Protein AF-A0A1E5V9F3-F1 (afdb_monomer)

Secondary structure (DSSP, 8-state):
-HHHHHHHT---TT---EEES---TTGGG-TTHHHHHHHHHTSSS-EEE--PPPBTTB--HHHHHHHT-TT-------TTTHHHHHHHHHHHHHHHHTT-

Foldseek 3Di:
DCVVVLVVLDDDPPAQEAEEEEDEDVQVVDPRRLVSVVVSVPDPHYYDYDYDDDDPPDDDVSSVCVVPPPPDDDDDDDPVCVVVVVVVVVVVSVVSSVVD

Organism: NCBI:txid888268

Sequence (100 aa):
LESLALPE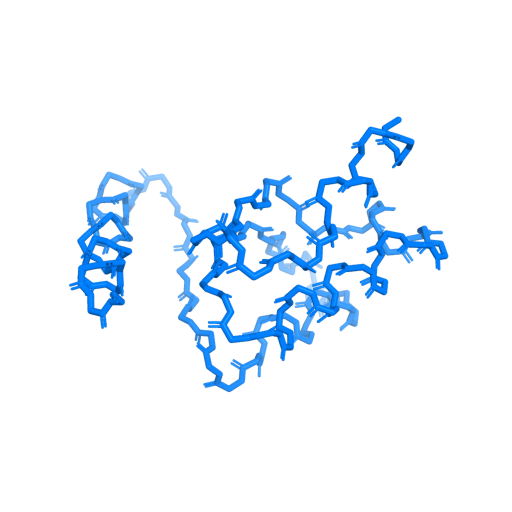LQVKEETDLFIIDEVGKMELFSSAFFPAVLRVIESNIPVLATIPVPRYGRDIPGVARLRNHPGAAIFTLNSGNRDIMRETIYDQLSCLLQKR

Mean predicted aligned error: 4.82 Å

Structure (mmCIF, N/CA/C/O backbone):
data_AF-A0A1E5V9F3-F1
#
_entry.id   AF-A0A1E5V9F3-F1
#
loop_
_atom_site.group_PDB
_atom_site.id
_atom_site.type_symbol
_atom_site.label_atom_id
_atom_site.label_alt_id
_atom_site.label_comp_id
_atom_site.label_asym_id
_atom_site.label_entity_id
_atom_site.label_seq_id
_atom_site.pdbx_PDB_ins_code
_atom_site.Cartn_x
_atom_site.Cartn_y
_atom_site.Cartn_z
_atom_site.occupancy
_atom_site.B_iso_or_equiv
_atom_site.auth_seq_id
_atom_site.auth_comp_id
_atom_site.auth_asym_id
_atom_site.auth_atom_id
_atom_site.pdbx_PDB_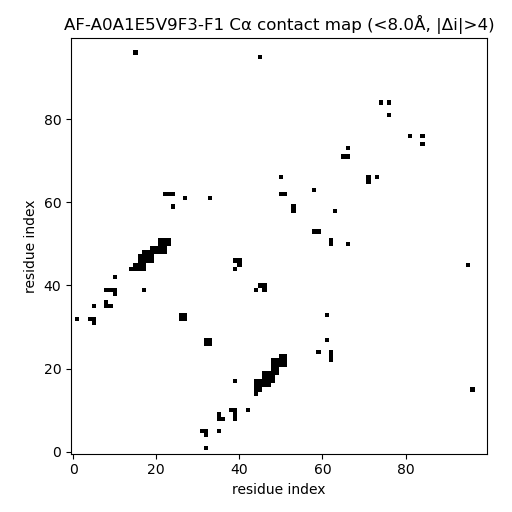model_num
ATOM 1 N N . LEU A 1 1 ? 2.441 -18.342 5.408 1.00 65.94 1 LEU A N 1
ATOM 2 C CA . LEU A 1 1 ? 2.325 -16.903 5.075 1.00 65.94 1 LEU A CA 1
ATOM 3 C C . LEU A 1 1 ? 0.874 -16.454 5.157 1.00 65.94 1 LEU A C 1
ATOM 5 O O . LEU A 1 1 ? 0.590 -15.597 5.975 1.00 65.94 1 LEU A O 1
ATOM 9 N N . GLU A 1 2 ? -0.060 -17.087 4.443 1.00 74.19 2 GLU A N 1
ATOM 10 C CA . GLU A 1 2 ? -1.493 -16.749 4.568 1.00 74.19 2 GLU A CA 1
ATOM 11 C C . GLU A 1 2 ? -2.049 -16.890 5.988 1.00 74.19 2 GLU A C 1
ATOM 13 O O . GLU A 1 2 ? -2.771 -16.017 6.449 1.00 74.19 2 GLU A O 1
ATOM 18 N N . SER A 1 3 ? -1.662 -17.940 6.717 1.00 82.12 3 SER A N 1
ATOM 19 C CA . SER A 1 3 ? -2.062 -18.141 8.117 1.00 82.12 3 SER A CA 1
ATOM 20 C C . SER A 1 3 ? -1.602 -17.025 9.063 1.00 82.12 3 SER A C 1
ATOM 22 O O . SER A 1 3 ? -2.170 -16.884 10.139 1.00 82.12 3 SER A O 1
ATOM 24 N N . LEU A 1 4 ? -0.576 -16.260 8.671 1.00 84.06 4 LEU A N 1
ATOM 25 C CA . LEU A 1 4 ? -0.093 -15.088 9.399 1.00 84.06 4 LEU A CA 1
ATOM 26 C C . LEU A 1 4 ? -0.766 -13.810 8.890 1.00 84.06 4 LEU A C 1
ATOM 28 O O . LEU A 1 4 ? -1.169 -12.985 9.690 1.00 84.06 4 LEU A O 1
ATOM 32 N N . ALA A 1 5 ? -0.908 -13.650 7.574 1.00 84.06 5 ALA A N 1
ATOM 33 C CA . ALA A 1 5 ? -1.403 -12.407 6.995 1.00 84.06 5 ALA A CA 1
ATOM 34 C C . ALA A 1 5 ? -2.935 -12.258 7.045 1.00 84.06 5 ALA A C 1
ATOM 36 O O . ALA A 1 5 ? -3.440 -11.151 7.180 1.00 84.06 5 ALA A O 1
ATOM 37 N N . LEU A 1 6 ? -3.698 -13.353 6.953 1.00 87.31 6 LEU A N 1
ATOM 38 C CA . LEU A 1 6 ? -5.166 -13.300 6.972 1.00 87.31 6 LEU A CA 1
ATOM 39 C C . LEU A 1 6 ? -5.748 -12.743 8.284 1.00 87.31 6 LEU A C 1
ATOM 41 O O . LEU A 1 6 ? -6.695 -11.960 8.198 1.00 87.31 6 LEU A O 1
ATOM 45 N N . PRO A 1 7 ? -5.231 -13.104 9.478 1.00 89.81 7 PRO A N 1
ATOM 46 C CA . PRO A 1 7 ? -5.635 -12.457 10.726 1.00 89.81 7 PRO A CA 1
ATOM 47 C C . PRO A 1 7 ? -5.367 -10.948 10.752 1.00 89.81 7 PRO A C 1
ATOM 49 O O . PRO A 1 7 ? -6.180 -10.201 11.293 1.00 89.81 7 PRO A O 1
ATOM 52 N N . GLU A 1 8 ? -4.269 -10.501 10.138 1.00 90.25 8 GLU A N 1
ATOM 53 C CA . GLU A 1 8 ? -3.880 -9.085 10.093 1.00 90.25 8 GLU A CA 1
ATOM 54 C C . GLU A 1 8 ? -4.718 -8.272 9.100 1.00 90.25 8 GLU A C 1
ATOM 56 O O . GLU 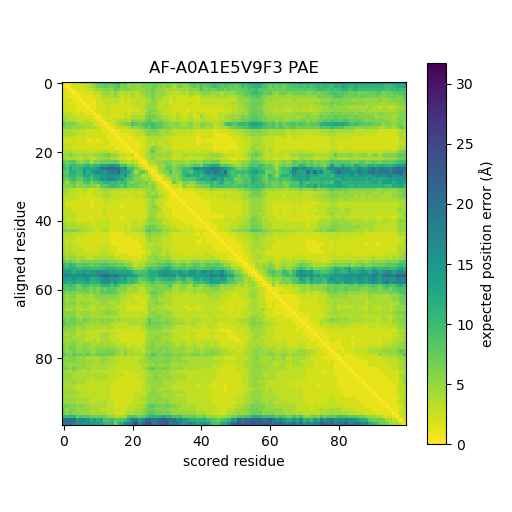A 1 8 ? -4.919 -7.083 9.295 1.00 90.25 8 GLU A O 1
ATOM 61 N N . LEU A 1 9 ? -5.280 -8.908 8.067 1.00 90.38 9 LEU A N 1
ATOM 62 C CA . LEU A 1 9 ? -6.194 -8.272 7.105 1.00 90.38 9 LEU A CA 1
ATOM 63 C C . LEU A 1 9 ? -7.649 -8.188 7.606 1.00 90.38 9 LEU A C 1
ATOM 65 O O . LEU A 1 9 ? -8.567 -7.913 6.829 1.00 90.38 9 LEU A O 1
ATOM 69 N N . GLN A 1 10 ? -7.896 -8.458 8.889 1.00 91.62 10 GLN A N 1
ATOM 70 C CA . GLN A 1 10 ? -9.216 -8.266 9.481 1.00 91.62 10 GLN A CA 1
ATOM 71 C C . GLN A 1 10 ? -9.465 -6.780 9.732 1.00 91.62 10 GLN A C 1
ATOM 73 O O . GLN A 1 10 ? -8.749 -6.140 10.496 1.00 91.62 10 GLN A O 1
ATOM 78 N N . VAL A 1 11 ? -10.523 -6.248 9.119 1.00 89.88 11 VAL A N 1
ATOM 79 C CA . VAL A 1 11 ? -10.985 -4.876 9.354 1.00 89.88 11 VAL A CA 1
ATOM 80 C C . VAL A 1 11 ? -11.519 -4.780 10.783 1.00 89.88 11 VAL A C 1
ATOM 82 O O . VAL A 1 11 ? -12.559 -5.359 11.098 1.00 89.88 11 VAL A O 1
ATOM 85 N N . LYS A 1 12 ? -10.789 -4.068 11.642 1.00 90.94 12 LYS A N 1
ATOM 86 C CA . LYS A 1 12 ? -11.167 -3.761 13.026 1.00 90.94 12 LYS A CA 1
ATOM 87 C C . LYS A 1 12 ? -11.362 -2.253 13.145 1.00 90.94 12 LYS A C 1
ATOM 89 O O . LYS A 1 12 ? -10.629 -1.492 12.522 1.00 90.94 12 LYS A O 1
ATOM 94 N N . GLU A 1 13 ? -12.338 -1.823 13.939 1.00 82.69 13 GLU A N 1
ATOM 95 C CA . GLU A 1 13 ? -12.647 -0.391 14.106 1.00 82.69 13 GLU A CA 1
ATOM 96 C C . GLU A 1 13 ? -11.473 0.399 14.702 1.00 82.69 13 GLU A C 1
ATOM 98 O O . GLU A 1 13 ? -11.290 1.566 14.378 1.00 82.69 13 GLU A O 1
ATOM 103 N N . GLU A 1 14 ? -10.639 -0.267 15.501 1.00 88.88 14 GLU A N 1
ATOM 104 C CA . GLU A 1 14 ? -9.447 0.292 16.148 1.00 88.88 14 GLU A CA 1
ATOM 105 C C . GLU A 1 14 ? -8.231 0.399 15.209 1.00 88.88 14 GLU A C 1
ATOM 107 O O . GLU A 1 14 ? -7.157 0.818 15.630 1.00 88.88 14 GLU A O 1
ATOM 112 N N . THR A 1 15 ? -8.344 -0.034 13.948 1.00 93.06 15 THR A N 1
ATOM 113 C CA . THR A 1 15 ? -7.228 0.039 13.002 1.00 93.06 15 THR A CA 1
ATOM 114 C C . THR A 1 15 ? -7.182 1.408 12.322 1.00 93.06 15 THR A C 1
ATOM 116 O O . THR A 1 15 ? -8.104 1.809 11.608 1.00 93.06 15 THR A O 1
ATOM 119 N N . ASP A 1 16 ? -6.058 2.101 12.504 1.00 93.25 16 ASP A N 1
ATOM 120 C CA . ASP A 1 16 ? -5.826 3.431 11.931 1.00 93.25 16 ASP A CA 1
ATOM 121 C C . ASP A 1 16 ? -5.264 3.395 10.507 1.00 93.25 16 ASP A C 1
ATOM 123 O O . ASP A 1 16 ? -5.552 4.278 9.700 1.00 93.25 16 ASP A O 1
ATOM 127 N N . LEU A 1 17 ? -4.454 2.382 10.190 1.00 94.31 17 LEU A N 1
ATOM 128 C CA . LEU A 1 17 ? -3.743 2.265 8.920 1.00 94.31 17 LEU A CA 1
ATOM 129 C C . LEU A 1 17 ? -3.450 0.800 8.601 1.00 94.31 17 LEU A C 1
ATOM 131 O O . LEU A 1 17 ? -2.926 0.069 9.441 1.00 94.31 17 LEU A O 1
ATOM 135 N N . PHE A 1 18 ? -3.684 0.407 7.351 1.00 95.50 18 PHE A N 1
ATOM 136 C CA . PHE A 1 18 ? -3.123 -0.821 6.795 1.00 95.50 18 PHE A CA 1
ATOM 137 C C . PHE A 1 18 ? -1.864 -0.523 5.984 1.00 95.50 18 PHE A C 1
ATOM 139 O O . PHE A 1 18 ? -1.858 0.378 5.145 1.00 95.50 18 PHE A O 1
ATOM 146 N N . ILE A 1 19 ? -0.816 -1.321 6.198 1.00 94.88 19 ILE A N 1
ATOM 147 C CA . ILE A 1 19 ? 0.390 -1.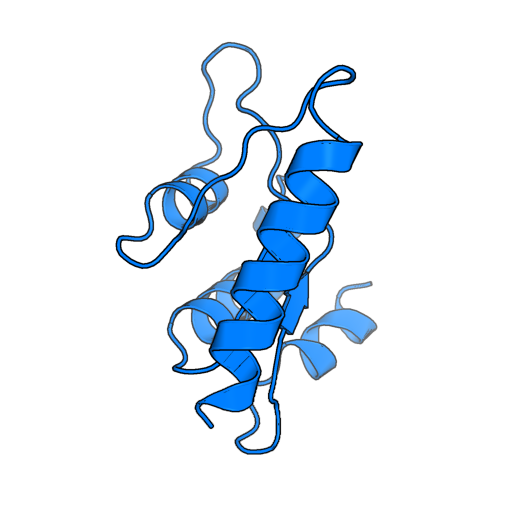330 5.367 1.00 94.88 19 ILE A CA 1
ATOM 148 C C . ILE A 1 19 ? 0.515 -2.714 4.745 1.00 94.88 19 ILE A C 1
ATOM 150 O O . ILE A 1 19 ? 0.639 -3.708 5.458 1.00 94.88 19 ILE A O 1
ATOM 154 N N . ILE A 1 20 ? 0.476 -2.775 3.417 1.00 92.56 20 ILE A N 1
ATOM 155 C CA . ILE A 1 20 ? 0.583 -4.023 2.664 1.00 92.56 20 ILE A CA 1
ATOM 156 C C . ILE A 1 20 ? 1.785 -3.915 1.734 1.00 92.56 20 ILE A C 1
ATOM 158 O O . ILE A 1 20 ? 1.724 -3.261 0.690 1.00 92.56 20 ILE A O 1
ATOM 162 N N . ASP A 1 21 ? 2.890 -4.546 2.128 1.00 89.88 21 ASP A N 1
ATOM 163 C CA . ASP A 1 21 ? 4.044 -4.663 1.246 1.00 89.88 21 ASP A CA 1
ATOM 164 C C . ASP A 1 21 ? 3.815 -5.815 0.261 1.00 89.88 21 ASP A C 1
ATOM 166 O O . ASP A 1 21 ? 3.864 -6.991 0.605 1.00 89.88 21 ASP A O 1
ATOM 170 N N . GLU A 1 22 ? 3.520 -5.395 -0.957 1.00 87.88 22 GLU A N 1
ATOM 171 C CA . GLU A 1 22 ? 3.184 -6.114 -2.171 1.00 87.88 22 GLU A CA 1
ATOM 172 C C . GLU A 1 22 ? 1.802 -6.788 -2.197 1.00 87.88 22 GLU A C 1
ATOM 174 O O . GLU A 1 22 ? 1.507 -7.764 -1.514 1.00 87.88 22 GLU A O 1
ATOM 179 N N . VAL A 1 23 ? 0.947 -6.285 -3.092 1.00 86.56 23 VAL A N 1
ATOM 180 C CA . VAL A 1 23 ? -0.227 -7.000 -3.598 1.00 86.56 23 VAL A CA 1
ATOM 181 C C . VAL A 1 23 ? 0.028 -7.351 -5.055 1.00 86.56 23 VAL A C 1
ATOM 183 O O . VAL A 1 23 ? -0.180 -6.539 -5.960 1.00 86.56 23 VAL A O 1
ATOM 186 N N . GLY A 1 24 ? 0.518 -8.563 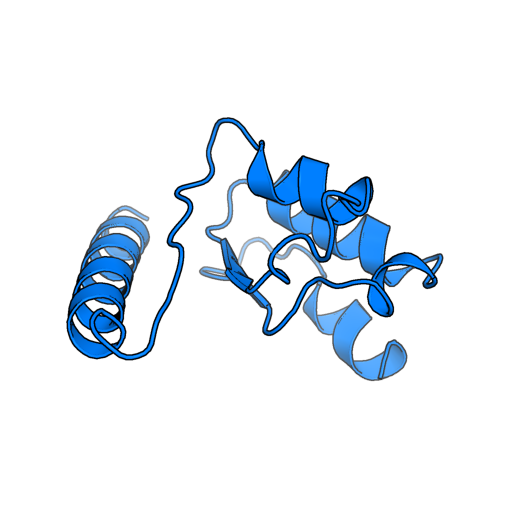-5.285 1.00 82.06 24 GLY A N 1
ATOM 187 C CA . GLY A 1 24 ? 1.002 -9.016 -6.574 1.00 82.06 24 GLY A CA 1
ATOM 188 C C . GLY A 1 24 ? 0.325 -10.288 -7.068 1.00 82.06 24 GLY A C 1
ATOM 189 O O . GLY A 1 24 ? -0.814 -10.632 -6.747 1.00 82.06 24 GLY A O 1
ATOM 190 N N . LYS A 1 25 ? 1.032 -10.980 -7.964 1.00 71.81 25 LYS A N 1
ATOM 191 C CA . LYS A 1 25 ? 0.515 -12.169 -8.651 1.00 71.81 25 LYS A CA 1
ATOM 192 C C . LYS A 1 25 ? 0.317 -13.348 -7.696 1.00 71.81 25 LYS A C 1
ATOM 194 O O . LYS A 1 25 ? -0.558 -14.169 -7.945 1.00 71.81 25 LYS A O 1
ATOM 199 N N . MET A 1 26 ? 1.151 -13.465 -6.664 1.00 63.81 26 MET A N 1
ATOM 200 C CA . MET A 1 26 ? 1.148 -14.618 -5.760 1.00 63.81 26 MET A CA 1
ATOM 201 C C . MET A 1 26 ? -0.071 -14.591 -4.836 1.00 63.81 26 MET A C 1
ATOM 203 O O . MET A 1 26 ? -0.729 -15.610 -4.645 1.00 63.81 26 MET A O 1
ATOM 207 N N . GLU A 1 27 ? -0.442 -13.402 -4.383 1.00 62.16 27 GLU A N 1
ATOM 208 C CA . GLU A 1 27 ? -1.585 -13.112 -3.522 1.00 62.16 27 GLU A CA 1
ATOM 209 C C . GLU A 1 27 ? -2.920 -13.375 -4.234 1.00 62.16 27 GLU A C 1
ATOM 211 O O . GLU A 1 27 ? -3.923 -13.705 -3.602 1.00 62.16 27 GLU A O 1
ATOM 216 N N . LEU A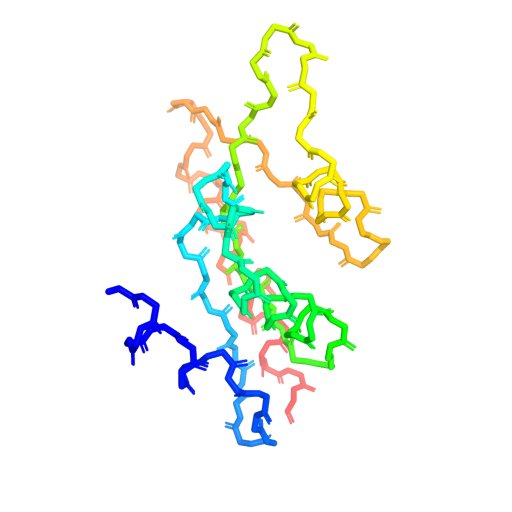 1 28 ? -2.927 -13.276 -5.568 1.00 62.59 28 LEU A N 1
ATOM 217 C CA . LEU A 1 28 ? -4.102 -13.498 -6.411 1.00 62.59 28 LEU A CA 1
ATOM 218 C C . LEU A 1 28 ? -4.438 -14.969 -6.662 1.00 62.59 28 LEU A C 1
ATOM 220 O O . LEU A 1 28 ? -5.538 -15.261 -7.127 1.00 62.59 28 LEU A O 1
ATOM 224 N N . PHE A 1 29 ? -3.523 -15.892 -6.359 1.00 67.31 29 PHE A N 1
ATOM 225 C CA . PHE A 1 29 ? -3.816 -17.329 -6.384 1.00 67.31 29 PHE A CA 1
ATOM 226 C C . PHE A 1 29 ? -4.410 -17.834 -5.067 1.00 67.31 29 PHE A C 1
ATOM 228 O O . PHE A 1 29 ? -4.906 -18.959 -5.012 1.00 67.31 29 PHE A O 1
ATOM 235 N N . SER A 1 30 ? -4.401 -17.002 -4.025 1.00 74.69 30 SER A N 1
ATOM 236 C CA . SER A 1 30 ? -5.056 -17.303 -2.762 1.00 74.69 30 SER A CA 1
ATOM 237 C C . SER A 1 30 ? -6.559 -17.071 -2.851 1.00 74.69 30 SER A C 1
ATOM 239 O O . SER A 1 30 ? -7.016 -15.953 -3.103 1.00 74.69 30 SER A O 1
ATOM 241 N N . SER A 1 31 ? -7.350 -18.098 -2.540 1.00 79.12 31 SER A N 1
ATOM 242 C CA . SER A 1 31 ? -8.806 -17.961 -2.429 1.00 79.12 31 SER A CA 1
ATOM 243 C C . SER A 1 31 ? -9.246 -17.114 -1.229 1.00 79.12 31 SER A C 1
ATOM 245 O O . SER A 1 31 ? -10.402 -16.706 -1.176 1.00 79.12 31 SER A O 1
ATOM 247 N N . ALA A 1 32 ? -8.358 -16.862 -0.263 1.00 84.06 32 ALA A N 1
ATOM 248 C CA . ALA A 1 32 ? -8.680 -16.148 0.971 1.00 84.06 32 ALA A CA 1
ATOM 249 C C . ALA A 1 32 ? -8.024 -14.761 1.052 1.00 84.06 32 ALA A C 1
ATOM 251 O O . ALA A 1 32 ? -8.658 -13.811 1.516 1.00 84.06 32 ALA A O 1
ATOM 252 N N . PHE A 1 33 ? -6.777 -14.624 0.593 1.00 85.50 33 PHE A N 1
ATOM 253 C CA . PHE A 1 33 ? -5.995 -13.401 0.779 1.00 85.50 33 PHE A CA 1
ATOM 254 C C . PHE A 1 33 ? -6.519 -12.244 -0.069 1.00 85.50 33 PHE A C 1
ATOM 256 O O . PHE A 1 33 ? -6.796 -11.173 0.467 1.00 85.50 33 PHE A O 1
ATOM 263 N N . PHE A 1 34 ? -6.721 -12.444 -1.374 1.00 83.88 34 PHE A N 1
ATOM 264 C CA . PHE A 1 34 ? -7.178 -11.356 -2.237 1.00 83.88 34 PHE A CA 1
ATOM 265 C C . PHE A 1 34 ? -8.559 -10.800 -1.832 1.00 83.88 34 PHE A C 1
ATOM 267 O O . PHE A 1 34 ? -8.692 -9.579 -1.731 1.00 83.88 34 PHE A O 1
ATOM 274 N N . PRO A 1 35 ? -9.567 -11.630 -1.491 1.00 87.56 35 PRO A N 1
ATOM 275 C CA . PRO A 1 35 ? -10.809 -11.126 -0.903 1.00 87.56 35 PRO A CA 1
ATOM 276 C C . PRO A 1 35 ? -10.615 -10.358 0.412 1.00 87.56 35 PRO A C 1
ATOM 278 O O . PRO A 1 35 ? -11.354 -9.413 0.680 1.00 87.56 35 PRO A O 1
ATOM 281 N N . ALA A 1 36 ? -9.644 -10.735 1.249 1.00 90.62 36 ALA A N 1
ATOM 282 C CA . ALA A 1 36 ? -9.331 -9.988 2.466 1.00 90.62 36 ALA A CA 1
ATOM 283 C C . ALA A 1 36 ? -8.737 -8.605 2.150 1.00 90.62 36 ALA A C 1
ATOM 285 O O . ALA A 1 36 ? -9.218 -7.613 2.691 1.00 90.62 36 ALA A O 1
ATOM 286 N N . VAL A 1 37 ? -7.796 -8.517 1.205 1.00 89.88 37 VAL A N 1
ATOM 287 C CA . VAL A 1 37 ? -7.242 -7.236 0.731 1.00 89.88 37 VAL A CA 1
ATOM 288 C C . VAL A 1 37 ? -8.326 -6.335 0.136 1.00 89.88 37 VAL A C 1
ATOM 290 O O . VAL A 1 37 ? -8.368 -5.146 0.435 1.00 89.88 37 VAL A O 1
ATOM 293 N N . LEU A 1 38 ? -9.243 -6.888 -0.665 1.00 88.31 38 LEU A N 1
ATOM 294 C CA . LEU A 1 38 ? -10.357 -6.111 -1.215 1.00 88.31 38 LEU A CA 1
ATOM 295 C C . LEU A 1 38 ? -11.257 -5.534 -0.118 1.00 88.31 38 LEU A C 1
ATOM 297 O O . LEU A 1 38 ? -11.594 -4.358 -0.186 1.00 88.31 38 LEU A O 1
ATOM 301 N N . ARG A 1 39 ? -11.584 -6.318 0.917 1.00 91.50 39 ARG A N 1
ATOM 302 C CA . ARG A 1 39 ? -12.367 -5.827 2.065 1.00 91.50 39 ARG A CA 1
ATOM 303 C C . ARG A 1 39 ? -11.659 -4.705 2.819 1.00 91.50 39 ARG A C 1
ATOM 305 O O . ARG A 1 39 ? -12.318 -3.768 3.254 1.00 91.50 39 ARG A O 1
ATOM 312 N N . VAL A 1 40 ? -10.336 -4.791 2.966 1.00 92.88 40 VAL A N 1
ATOM 313 C CA . VAL A 1 40 ? -9.527 -3.724 3.574 1.00 92.88 40 VAL A CA 1
ATOM 314 C C . VAL A 1 40 ? -9.612 -2.439 2.747 1.00 92.88 40 VAL A C 1
ATOM 316 O O . VAL A 1 40 ? -9.813 -1.365 3.302 1.00 92.88 40 VAL A O 1
ATOM 319 N N . ILE A 1 41 ? -9.532 -2.542 1.423 1.00 89.75 41 ILE A N 1
ATOM 320 C CA . ILE A 1 41 ? -9.538 -1.381 0.517 1.00 89.75 41 ILE A CA 1
ATOM 321 C C . ILE A 1 41 ? -10.924 -0.759 0.357 1.00 89.75 41 ILE A C 1
ATOM 323 O O . ILE A 1 41 ? -11.033 0.443 0.144 1.00 89.75 41 ILE A O 1
ATOM 327 N N . GLU A 1 42 ? -11.977 -1.561 0.481 1.00 89.62 42 GLU A N 1
ATOM 328 C CA . GLU A 1 42 ? -13.369 -1.096 0.506 1.00 89.62 42 GLU A CA 1
ATOM 329 C C . GLU A 1 42 ? -13.785 -0.543 1.881 1.00 89.62 42 GLU A C 1
ATOM 331 O O . GLU A 1 42 ? -14.897 -0.037 2.033 1.00 89.62 42 GLU A O 1
ATOM 336 N N . SER A 1 43 ? -12.912 -0.630 2.889 1.00 90.88 43 SER A N 1
ATOM 337 C CA . SER A 1 43 ? -13.154 -0.040 4.204 1.00 90.88 43 SER A CA 1
ATOM 338 C C . SER A 1 43 ? -12.891 1.472 4.209 1.00 90.88 43 SER A C 1
ATOM 340 O O . SER A 1 43 ? -12.280 2.031 3.303 1.00 90.88 43 SER A O 1
ATOM 342 N N . ASN A 1 44 ? -13.307 2.147 5.282 1.00 89.06 44 ASN A N 1
ATOM 343 C CA . ASN A 1 44 ? -12.999 3.566 5.494 1.00 89.06 44 ASN A CA 1
ATOM 344 C C . ASN A 1 44 ? -11.602 3.799 6.101 1.00 89.06 44 ASN A C 1
ATOM 346 O O . ASN A 1 44 ? -11.294 4.924 6.505 1.00 89.06 44 ASN A O 1
ATOM 350 N N . ILE A 1 45 ? -10.786 2.751 6.247 1.00 93.31 45 ILE A N 1
ATOM 351 C CA . ILE A 1 45 ? -9.471 2.804 6.889 1.00 93.31 45 ILE A CA 1
ATOM 352 C C . ILE A 1 45 ? -8.408 3.092 5.821 1.00 93.31 45 ILE A C 1
ATOM 354 O O . ILE A 1 45 ? -8.397 2.422 4.788 1.00 93.31 45 ILE A O 1
ATOM 358 N N . PRO A 1 46 ? -7.517 4.077 6.035 1.00 94.00 46 PRO A N 1
ATOM 359 C CA . PRO A 1 46 ? -6.402 4.347 5.136 1.00 94.00 46 PRO A CA 1
ATOM 360 C C . PRO A 1 46 ? -5.560 3.100 4.839 1.00 94.00 46 PRO A C 1
ATOM 362 O O . PRO A 1 46 ? -5.284 2.288 5.726 1.00 94.00 46 PRO A O 1
ATOM 365 N N . VAL A 1 47 ? -5.107 2.977 3.590 1.00 94.62 47 VAL A N 1
ATOM 366 C CA . VAL A 1 47 ? -4.263 1.866 3.132 1.00 94.62 47 VAL A CA 1
ATOM 367 C C . VAL A 1 47 ? -3.051 2.417 2.390 1.00 94.62 47 VAL A C 1
ATOM 369 O O . VAL A 1 47 ? -3.195 3.153 1.414 1.00 94.62 47 VAL A O 1
ATOM 372 N N . LEU A 1 48 ? -1.858 2.013 2.819 1.00 95.94 48 LEU A N 1
ATOM 373 C CA . LEU A 1 48 ? -0.629 2.118 2.044 1.00 95.94 48 LEU A CA 1
ATOM 374 C C . LEU A 1 48 ? -0.290 0.730 1.497 1.00 95.94 48 LEU A C 1
ATOM 376 O O . LEU A 1 48 ? -0.059 -0.199 2.266 1.00 95.94 48 LEU A O 1
ATOM 380 N N . ALA A 1 49 ? -0.240 0.586 0.175 1.00 94.31 49 ALA A N 1
ATOM 381 C CA . ALA A 1 49 ? 0.106 -0.681 -0.458 1.00 94.31 49 ALA A CA 1
ATOM 382 C C . ALA A 1 49 ? 1.099 -0.490 -1.604 1.00 94.31 49 ALA A C 1
ATOM 384 O O . ALA A 1 49 ? 1.049 0.515 -2.317 1.00 94.31 49 ALA A O 1
ATOM 385 N N . THR A 1 50 ? 1.973 -1.474 -1.811 1.00 93.75 50 THR A N 1
ATOM 386 C CA . THR A 1 50 ? 2.814 -1.551 -3.012 1.00 93.75 50 THR A CA 1
ATOM 387 C C . THR A 1 50 ? 2.208 -2.549 -3.999 1.00 93.75 50 THR A C 1
ATOM 389 O O . THR A 1 50 ? 1.632 -3.567 -3.620 1.00 93.75 50 THR A O 1
ATOM 392 N N . ILE A 1 51 ? 2.279 -2.238 -5.294 1.00 91.50 51 ILE A N 1
ATOM 393 C CA . ILE A 1 51 ? 1.784 -3.105 -6.369 1.00 91.50 51 ILE A CA 1
ATOM 394 C C . ILE A 1 51 ? 2.842 -3.235 -7.466 1.00 91.50 51 ILE A C 1
ATOM 396 O O . ILE A 1 51 ? 3.568 -2.270 -7.733 1.00 91.50 51 ILE A O 1
ATOM 400 N N . PRO A 1 52 ? 2.943 -4.393 -8.139 1.00 89.25 52 PRO A N 1
ATOM 401 C CA . PRO A 1 52 ? 3.895 -4.561 -9.222 1.00 89.25 52 PRO A CA 1
ATOM 402 C C . PRO A 1 52 ? 3.518 -3.688 -10.425 1.00 89.25 52 PRO A C 1
ATOM 404 O O . PRO A 1 52 ? 2.351 -3.571 -10.806 1.00 89.25 52 PRO A O 1
ATOM 407 N N . VAL A 1 53 ? 4.531 -3.121 -11.082 1.00 87.44 53 VAL A N 1
ATOM 408 C CA . VAL A 1 53 ? 4.355 -2.433 -12.368 1.00 87.44 53 VAL A CA 1
ATOM 409 C C . VAL A 1 53 ? 3.984 -3.466 -13.445 1.00 87.44 53 VAL A C 1
ATOM 411 O O . VAL A 1 53 ? 4.606 -4.536 -13.490 1.00 87.44 53 VAL A O 1
ATOM 414 N N . PRO A 1 54 ? 3.020 -3.176 -14.345 1.00 81.25 54 PRO A N 1
ATOM 415 C CA . PRO A 1 54 ? 2.685 -4.070 -15.449 1.00 81.25 54 PRO A CA 1
ATOM 416 C C . PRO A 1 54 ? 3.923 -4.432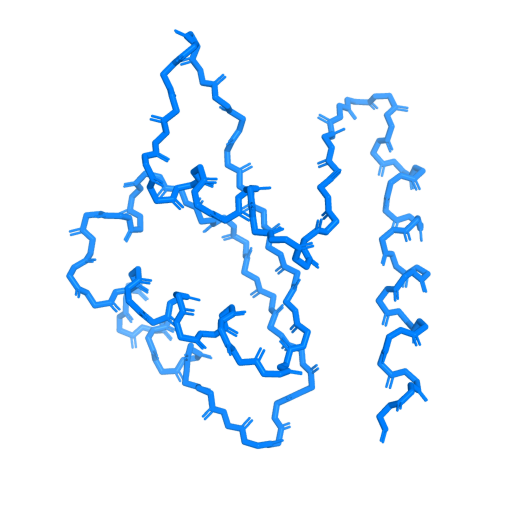 -16.274 1.00 81.25 54 PRO A C 1
ATOM 418 O O . PRO A 1 54 ? 4.603 -3.562 -16.820 1.00 81.25 54 PRO A O 1
ATOM 421 N N . ARG A 1 55 ? 4.214 -5.730 -16.400 1.00 75.19 55 ARG A N 1
ATOM 422 C CA . ARG A 1 55 ? 5.302 -6.216 -17.257 1.00 75.19 55 ARG A CA 1
ATOM 423 C C . ARG A 1 55 ? 4.748 -6.557 -18.637 1.00 75.19 55 ARG A C 1
ATOM 425 O O . ARG A 1 55 ? 3.788 -7.316 -18.755 1.00 75.19 55 ARG A O 1
ATOM 432 N N . TYR A 1 56 ? 5.368 -6.015 -19.686 1.00 73.00 56 TYR A N 1
ATOM 433 C CA . TYR A 1 56 ? 5.025 -6.294 -21.091 1.00 73.00 56 TYR A CA 1
ATOM 434 C C . TYR A 1 56 ? 3.554 -6.020 -21.456 1.00 73.00 56 TYR A C 1
ATOM 436 O O . TYR A 1 56 ? 2.960 -6.752 -22.246 1.00 73.00 56 TYR A O 1
ATOM 444 N N . GLY A 1 57 ? 2.940 -5.004 -20.841 1.00 67.69 57 GLY A N 1
ATOM 445 C CA . GLY A 1 57 ? 1.547 -4.627 -21.107 1.00 67.69 57 GLY A CA 1
ATOM 446 C C . GLY A 1 57 ? 0.495 -5.611 -20.584 1.00 67.69 57 GLY A C 1
ATOM 447 O O . GLY A 1 57 ? -0.690 -5.402 -20.824 1.00 67.69 57 GLY A O 1
ATOM 448 N N . ARG A 1 58 ? 0.890 -6.669 -19.858 1.00 69.31 58 ARG A N 1
ATOM 449 C CA . ARG A 1 58 ? -0.059 -7.563 -19.186 1.00 69.31 58 ARG A CA 1
ATOM 450 C C . ARG A 1 58 ? -0.305 -7.062 -17.779 1.00 69.31 58 ARG A C 1
ATOM 452 O O . ARG A 1 58 ? 0.546 -7.199 -16.900 1.00 69.31 58 ARG A O 1
ATOM 459 N N . ASP A 1 59 ? -1.479 -6.487 -17.593 1.00 71.88 59 ASP A N 1
ATOM 460 C CA . ASP A 1 59 ? -1.963 -6.135 -16.274 1.00 71.88 59 ASP A CA 1
ATOM 461 C C . ASP A 1 59 ? -2.548 -7.365 -15.587 1.00 71.88 59 ASP A C 1
ATOM 463 O O . ASP A 1 59 ? -3.177 -8.211 -16.232 1.00 71.88 59 ASP A O 1
ATOM 467 N N . ILE A 1 60 ? -2.347 -7.479 -14.280 1.00 80.31 60 ILE A N 1
ATOM 468 C CA . ILE A 1 60 ? -2.985 -8.549 -13.522 1.00 80.31 60 ILE A CA 1
ATOM 469 C C . ILE A 1 60 ? -4.345 -8.009 -13.066 1.00 80.31 60 ILE A C 1
ATOM 471 O O . ILE A 1 60 ? -4.350 -6.992 -12.378 1.00 80.31 60 ILE A O 1
ATOM 475 N N . PRO A 1 61 ? -5.493 -8.637 -13.397 1.00 81.06 61 PRO A N 1
ATOM 476 C CA . PRO A 1 61 ? -6.812 -8.034 -13.171 1.00 81.06 61 PRO A CA 1
ATOM 477 C C . PRO A 1 61 ? -7.051 -7.538 -11.740 1.00 81.06 61 PRO A C 1
ATOM 479 O O . PRO A 1 61 ? -7.599 -6.456 -11.541 1.00 81.06 61 PRO A O 1
ATOM 482 N N . GLY A 1 62 ? -6.591 -8.297 -10.740 1.00 79.62 62 GLY A N 1
ATOM 483 C CA . GLY A 1 62 ? -6.694 -7.883 -9.344 1.00 79.62 62 GLY A CA 1
ATOM 484 C C . GLY A 1 62 ? -5.825 -6.673 -9.007 1.00 79.62 62 GLY A C 1
ATOM 485 O O . GLY A 1 62 ? -6.303 -5.758 -8.350 1.00 79.62 62 GLY A O 1
ATOM 486 N N . VAL A 1 63 ? -4.602 -6.603 -9.540 1.00 86.06 63 VAL A N 1
ATOM 487 C CA . VAL A 1 63 ? -3.714 -5.439 -9.387 1.00 86.06 63 VAL A CA 1
ATOM 488 C C . VAL A 1 63 ? -4.269 -4.212 -10.112 1.00 86.06 63 VAL A C 1
ATOM 490 O O . VAL A 1 63 ? -4.254 -3.107 -9.572 1.00 86.06 63 VAL A O 1
ATOM 493 N N . ALA A 1 64 ? -4.833 -4.404 -11.305 1.00 86.94 64 ALA A N 1
ATOM 494 C CA . ALA A 1 64 ? -5.475 -3.347 -12.077 1.00 86.94 64 ALA A CA 1
ATOM 495 C C . ALA A 1 64 ? -6.628 -2.697 -11.298 1.00 86.94 64 ALA A C 1
ATOM 497 O O . ALA A 1 64 ? -6.773 -1.477 -11.314 1.00 86.94 64 ALA A O 1
ATOM 498 N N . ARG A 1 65 ? -7.426 -3.502 -10.580 1.00 85.81 65 ARG A N 1
ATOM 499 C CA . ARG A 1 65 ? -8.518 -3.008 -9.730 1.00 85.81 65 ARG A CA 1
ATOM 500 C C . ARG A 1 65 ? -8.007 -2.106 -8.606 1.00 85.81 65 ARG A C 1
ATOM 502 O O . ARG A 1 65 ? -8.617 -1.075 -8.356 1.00 85.81 65 ARG A O 1
ATOM 509 N N . LEU A 1 66 ? -6.890 -2.469 -7.974 1.00 87.81 66 LEU A N 1
ATOM 510 C CA . LEU A 1 66 ? -6.246 -1.663 -6.929 1.00 87.81 66 LEU A CA 1
ATOM 511 C C . LEU A 1 66 ? -5.742 -0.338 -7.501 1.00 87.81 66 LEU A C 1
ATOM 513 O O . LEU A 1 66 ? -6.039 0.729 -6.974 1.00 87.81 66 LEU A O 1
ATOM 517 N N . ARG A 1 67 ? -5.024 -0.410 -8.629 1.00 88.94 67 ARG A N 1
ATOM 518 C CA . ARG A 1 67 ? -4.442 0.761 -9.291 1.00 88.94 67 ARG A CA 1
ATOM 519 C C . ARG A 1 67 ? -5.500 1.754 -9.770 1.00 88.94 67 ARG A C 1
ATOM 521 O O . ARG A 1 67 ? -5.279 2.955 -9.710 1.00 88.94 67 ARG A O 1
ATOM 528 N N . ASN A 1 68 ? -6.624 1.250 -10.272 1.00 88.94 68 ASN A N 1
ATOM 529 C CA . ASN A 1 68 ? -7.694 2.066 -10.844 1.00 88.94 68 ASN A CA 1
ATOM 530 C C . ASN A 1 68 ? -8.782 2.424 -9.816 1.00 88.94 68 ASN A C 1
ATOM 532 O O . ASN A 1 68 ? -9.850 2.898 -10.205 1.00 88.94 68 ASN A O 1
ATOM 536 N N . HIS A 1 69 ? -8.558 2.166 -8.524 1.00 90.44 69 HIS A N 1
ATOM 537 C CA . HIS A 1 69 ? -9.525 2.511 -7.491 1.00 90.44 69 HIS A CA 1
ATOM 538 C C . HIS A 1 69 ? -9.718 4.041 -7.445 1.00 90.44 69 HIS A C 1
ATOM 540 O O . HIS A 1 69 ? -8.728 4.770 -7.368 1.00 90.44 69 HIS A O 1
ATOM 546 N N . PRO A 1 70 ? -10.961 4.562 -7.470 1.00 89.31 70 PRO A N 1
ATOM 547 C CA . PRO A 1 70 ? -11.215 6.000 -7.620 1.00 89.31 70 PRO A CA 1
ATOM 548 C C . PRO A 1 70 ? -10.675 6.846 -6.459 1.00 89.31 70 PRO A C 1
ATOM 550 O O . PRO A 1 70 ? -10.406 8.029 -6.639 1.00 89.31 70 PRO A O 1
ATOM 553 N N . GLY A 1 71 ? -10.506 6.248 -5.276 1.00 89.94 71 GLY A N 1
ATOM 554 C CA . GLY A 1 71 ? -9.906 6.899 -4.109 1.00 89.94 71 GLY A CA 1
ATOM 555 C C . GLY A 1 71 ? -8.391 6.711 -3.969 1.00 89.94 71 GLY A C 1
ATOM 556 O O . GLY A 1 71 ? -7.833 7.155 -2.971 1.00 89.94 71 GLY A O 1
ATOM 557 N N . ALA A 1 72 ? -7.722 6.019 -4.897 1.00 92.19 72 ALA A N 1
ATOM 558 C CA . ALA A 1 72 ? -6.297 5.723 -4.769 1.00 92.19 72 ALA A CA 1
ATOM 559 C C . ALA A 1 72 ? -5.413 6.845 -5.334 1.00 92.19 72 ALA A C 1
ATOM 561 O O . ALA A 1 72 ? -5.595 7.300 -6.463 1.00 92.19 72 ALA A O 1
ATOM 562 N N . ALA A 1 73 ? -4.391 7.227 -4.568 1.00 94.12 73 ALA A N 1
ATOM 563 C CA . ALA A 1 73 ? -3.252 7.989 -5.066 1.00 94.12 73 ALA A CA 1
ATOM 564 C C . ALA A 1 73 ? -2.150 7.011 -5.503 1.00 94.12 73 ALA A C 1
ATOM 566 O O . ALA A 1 73 ? -1.670 6.211 -4.701 1.00 94.12 73 ALA A O 1
ATOM 567 N N . ILE A 1 74 ? -1.758 7.057 -6.779 1.00 93.50 74 ILE A N 1
ATOM 568 C CA . ILE A 1 74 ? -0.780 6.123 -7.354 1.00 93.50 74 ILE A CA 1
ATOM 569 C C . ILE A 1 74 ? 0.561 6.821 -7.570 1.00 93.50 74 ILE A C 1
ATOM 571 O O . ILE A 1 74 ? 0.665 7.768 -8.349 1.00 93.50 74 ILE A O 1
ATOM 575 N N . PHE A 1 75 ? 1.606 6.284 -6.941 1.00 94.19 75 PHE A N 1
ATOM 576 C CA . PHE A 1 75 ? 2.983 6.751 -7.085 1.00 94.19 75 PHE A CA 1
ATOM 577 C C . PHE A 1 75 ? 3.816 5.705 -7.821 1.00 94.19 75 PHE A C 1
ATOM 579 O O . PHE A 1 75 ? 3.986 4.583 -7.350 1.00 94.19 75 PHE A O 1
ATOM 586 N N . THR A 1 76 ? 4.355 6.068 -8.986 1.00 93.69 76 THR A N 1
ATOM 587 C CA . THR A 1 76 ? 5.289 5.198 -9.715 1.00 93.69 76 THR A CA 1
ATOM 588 C C . THR A 1 76 ? 6.717 5.529 -9.299 1.00 93.69 76 THR A C 1
ATOM 590 O O . THR A 1 76 ? 7.219 6.619 -9.581 1.00 93.69 76 THR A O 1
ATOM 593 N N . LEU A 1 77 ? 7.374 4.584 -8.629 1.00 93.56 77 LEU A N 1
ATOM 594 C CA . LEU A 1 77 ? 8.737 4.754 -8.136 1.00 93.56 77 LEU A CA 1
ATOM 595 C C . LEU A 1 77 ? 9.778 4.395 -9.202 1.00 93.56 77 LEU A C 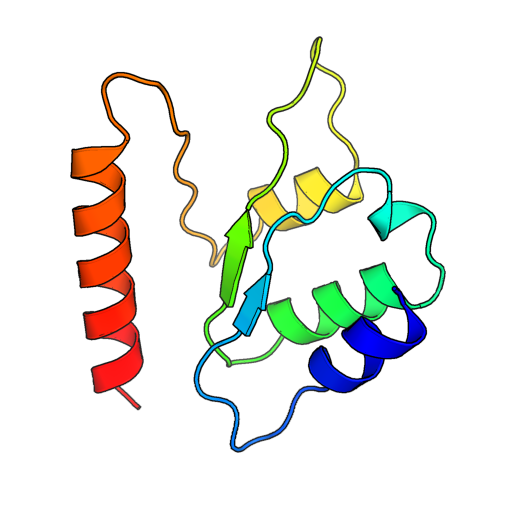1
ATOM 597 O O . LEU A 1 77 ? 9.628 3.438 -9.960 1.00 93.56 77 LEU A O 1
ATOM 601 N N . ASN A 1 78 ? 10.868 5.150 -9.217 1.00 93.81 78 ASN A N 1
ATOM 602 C CA . ASN A 1 78 ? 12.105 4.847 -9.920 1.00 93.81 78 ASN A CA 1
ATOM 603 C C . ASN A 1 78 ? 13.301 5.284 -9.055 1.00 93.81 78 ASN A C 1
ATOM 605 O O . ASN A 1 78 ? 13.142 5.918 -8.011 1.00 93.81 78 ASN A O 1
ATOM 609 N N . SER A 1 79 ? 14.519 4.954 -9.482 1.00 94.25 79 SER A N 1
ATOM 610 C CA . SER A 1 79 ? 15.726 5.265 -8.706 1.00 94.25 79 SER A CA 1
ATOM 611 C C . SER A 1 79 ? 15.947 6.764 -8.467 1.00 94.25 79 SER A C 1
ATOM 613 O O . SER A 1 79 ? 16.592 7.116 -7.489 1.00 94.25 79 SER A O 1
ATOM 615 N N . GLY A 1 80 ? 15.420 7.637 -9.331 1.00 97.12 80 GLY A N 1
ATOM 616 C CA . GLY A 1 80 ? 15.601 9.087 -9.244 1.00 97.12 80 GLY A CA 1
ATOM 617 C C . GLY A 1 80 ? 14.548 9.819 -8.410 1.00 97.12 80 GLY A C 1
ATOM 618 O O . GLY A 1 80 ? 14.778 10.966 -8.044 1.00 97.12 80 GLY A O 1
ATOM 619 N N . ASN A 1 81 ? 13.406 9.194 -8.100 1.00 96.19 81 ASN A N 1
ATOM 620 C CA . ASN A 1 81 ? 12.328 9.841 -7.342 1.00 96.19 81 ASN A CA 1
ATOM 621 C C . ASN A 1 81 ? 12.079 9.232 -5.955 1.00 96.19 81 ASN A C 1
ATOM 623 O O . ASN A 1 81 ? 11.243 9.752 -5.224 1.00 96.19 81 ASN A O 1
ATOM 627 N N . ARG A 1 82 ? 12.798 8.167 -5.577 1.00 94.31 82 ARG A N 1
ATOM 628 C CA . ARG A 1 82 ? 12.563 7.404 -4.341 1.00 94.31 82 ARG A CA 1
ATOM 629 C C . ARG A 1 82 ? 12.479 8.279 -3.088 1.00 94.31 82 ARG A C 1
ATOM 631 O O . ARG A 1 82 ? 11.523 8.142 -2.331 1.00 94.31 82 ARG A O 1
ATOM 638 N N . ASP A 1 83 ? 13.450 9.165 -2.882 1.00 95.88 83 ASP A N 1
ATOM 639 C CA . ASP A 1 83 ? 13.517 9.976 -1.661 1.00 95.88 83 ASP A CA 1
ATOM 640 C C . ASP A 1 83 ? 12.415 11.040 -1.635 1.00 95.88 83 ASP A C 1
ATOM 642 O O . ASP A 1 83 ? 11.719 11.194 -0.639 1.00 95.88 83 ASP A O 1
ATOM 646 N N . ILE A 1 84 ? 12.167 11.699 -2.769 1.00 96.75 84 ILE A N 1
ATOM 647 C CA . ILE A 1 84 ? 11.097 12.700 -2.895 1.00 96.75 84 ILE A CA 1
ATOM 648 C C . ILE A 1 84 ? 9.719 12.053 -2.689 1.00 96.75 84 ILE A C 1
ATOM 650 O O . ILE A 1 84 ? 8.854 12.613 -2.016 1.00 96.75 84 ILE A O 1
ATOM 654 N N . MET A 1 85 ? 9.502 10.861 -3.253 1.00 96.19 85 MET A N 1
ATOM 655 C CA . MET A 1 85 ? 8.243 10.129 -3.110 1.00 96.19 85 MET A CA 1
ATOM 656 C C . MET A 1 85 ? 8.034 9.624 -1.686 1.00 96.19 85 MET A C 1
ATOM 658 O O . MET A 1 85 ? 6.903 9.648 -1.215 1.00 96.19 85 MET A O 1
ATOM 662 N N . ARG A 1 86 ? 9.099 9.227 -0.979 1.00 95.38 86 ARG A N 1
ATOM 663 C CA . ARG A 1 86 ? 9.018 8.884 0.445 1.00 95.38 86 ARG A CA 1
ATOM 664 C C . ARG A 1 86 ? 8.453 10.048 1.257 1.00 95.38 86 ARG A C 1
ATOM 666 O O . ARG A 1 86 ? 7.483 9.838 1.977 1.00 95.38 86 ARG A O 1
ATOM 673 N N . GLU A 1 87 ? 9.034 11.240 1.127 1.00 97.06 87 GLU A N 1
ATOM 674 C CA . GLU A 1 87 ? 8.569 12.424 1.865 1.00 97.06 87 GLU A CA 1
ATOM 675 C C . GLU A 1 87 ? 7.129 12.785 1.470 1.00 97.06 87 GLU A C 1
ATOM 677 O O . GLU A 1 87 ? 6.270 12.962 2.326 1.00 97.06 87 GLU A O 1
ATOM 682 N N . THR A 1 88 ? 6.818 12.756 0.169 1.00 96.56 88 THR A N 1
ATOM 683 C CA . THR A 1 88 ? 5.462 13.040 -0.339 1.00 96.56 88 THR A CA 1
ATOM 684 C C . THR A 1 88 ? 4.411 12.091 0.251 1.00 96.56 88 THR A C 1
ATOM 686 O O . THR A 1 88 ? 3.346 12.530 0.683 1.00 96.56 88 THR A O 1
ATOM 689 N N . ILE A 1 89 ? 4.693 10.784 0.266 1.00 95.88 89 ILE A N 1
ATOM 690 C CA . ILE A 1 89 ? 3.783 9.768 0.811 1.00 95.88 89 ILE A CA 1
ATOM 691 C C . ILE A 1 89 ? 3.651 9.938 2.329 1.00 95.88 89 ILE A C 1
ATOM 693 O O . ILE A 1 89 ? 2.544 9.851 2.859 1.00 95.88 89 ILE A O 1
ATOM 697 N N . TYR A 1 90 ? 4.758 10.209 3.024 1.00 95.69 90 TYR A N 1
ATOM 698 C CA . TYR A 1 90 ? 4.762 10.442 4.466 1.00 95.69 90 TYR A CA 1
ATOM 699 C C . TYR A 1 90 ? 3.892 11.642 4.861 1.00 95.69 90 TYR A C 1
ATOM 701 O O . TYR A 1 90 ? 3.053 11.521 5.757 1.00 95.69 90 TYR A O 1
ATOM 709 N N . ASP A 1 91 ? 4.034 12.770 4.166 1.00 96.06 91 ASP A N 1
ATOM 710 C CA . ASP A 1 91 ? 3.251 13.978 4.430 1.00 96.06 91 ASP A CA 1
ATOM 711 C C . ASP A 1 91 ? 1.755 13.748 4.183 1.00 96.06 91 ASP A C 1
ATOM 713 O O . ASP A 1 91 ? 0.914 14.161 4.988 1.00 96.06 91 ASP A O 1
ATOM 717 N N . GLN A 1 92 ? 1.408 13.035 3.106 1.00 94.31 92 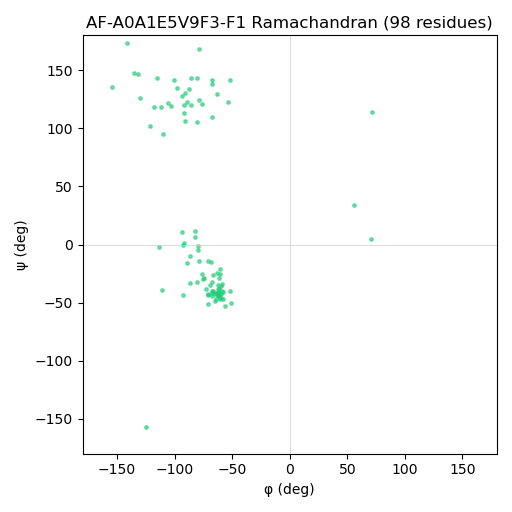GLN A N 1
ATOM 718 C CA . GLN A 1 92 ? 0.018 12.687 2.805 1.00 94.31 92 GLN A CA 1
ATOM 719 C C . GLN A 1 92 ? -0.593 11.779 3.871 1.00 94.31 92 GLN A C 1
ATOM 721 O O . GLN A 1 92 ? -1.701 12.050 4.338 1.00 94.31 92 GLN A O 1
ATOM 726 N N . LEU A 1 93 ? 0.120 10.728 4.281 1.00 93.88 93 LEU A N 1
ATOM 727 C CA . LEU A 1 93 ? -0.349 9.810 5.318 1.00 93.88 93 LEU A CA 1
ATOM 728 C C . LEU A 1 93 ? -0.484 10.515 6.667 1.00 93.88 93 LEU A C 1
ATOM 730 O O . LEU A 1 93 ? -1.502 10.360 7.334 1.00 93.88 93 LEU A O 1
ATOM 734 N N . SER A 1 94 ? 0.486 11.352 7.036 1.00 94.56 94 SER A N 1
ATOM 735 C CA . SER A 1 94 ? 0.435 12.134 8.275 1.00 94.56 94 SER A CA 1
ATOM 736 C C . SER A 1 94 ? -0.780 13.063 8.297 1.00 94.56 94 SER A C 1
ATOM 738 O O . SER A 1 94 ? -1.531 13.082 9.271 1.00 94.56 94 SER A O 1
ATOM 740 N N . CYS A 1 95 ? -1.038 13.774 7.194 1.00 93.31 95 CYS A N 1
ATOM 741 C CA . CYS A 1 95 ? -2.224 14.619 7.045 1.00 93.31 95 CYS A CA 1
ATOM 742 C C . CYS A 1 95 ? -3.544 13.834 7.110 1.00 93.31 95 CYS A C 1
ATOM 744 O O . CYS A 1 95 ? -4.547 14.370 7.579 1.00 93.31 95 CYS A O 1
ATOM 746 N N . LEU A 1 96 ? -3.575 12.602 6.592 1.00 90.62 96 LEU A N 1
ATOM 747 C CA . LEU A 1 96 ? -4.761 11.741 6.618 1.00 90.62 96 LEU A CA 1
ATOM 748 C C . LEU A 1 96 ? -5.055 11.226 8.029 1.00 90.62 96 LEU A C 1
ATOM 750 O O . LEU A 1 96 ? -6.208 11.248 8.452 1.00 90.62 96 LEU A O 1
ATOM 754 N N . LEU A 1 97 ? -4.022 10.802 8.757 1.00 90.12 97 LEU A N 1
ATOM 755 C CA . LEU A 1 97 ? -4.160 10.218 10.092 1.00 90.12 97 LEU A CA 1
ATOM 756 C C . LEU A 1 97 ? -4.465 11.263 11.171 1.00 90.12 97 LEU A C 1
ATOM 758 O O . LEU A 1 97 ? -5.169 10.955 12.120 1.00 90.12 97 LEU A O 1
ATOM 762 N N . GLN A 1 98 ? -4.019 12.513 11.009 1.00 86.56 98 GLN A N 1
ATOM 763 C CA . GLN A 1 98 ? -4.350 13.610 11.934 1.00 86.56 98 GLN A CA 1
ATOM 764 C C . GLN A 1 98 ? -5.815 14.076 11.865 1.00 86.56 98 GLN A C 1
ATOM 766 O O . GLN A 1 98 ? -6.250 14.847 12.716 1.00 86.56 98 GLN A O 1
ATOM 771 N N . LYS A 1 99 ? -6.564 13.686 10.825 1.00 65.44 99 LYS A N 1
ATOM 772 C CA . LYS A 1 99 ? -7.963 14.099 10.609 1.00 65.44 99 LYS A CA 1
ATOM 773 C C . LYS A 1 99 ? -8.993 13.124 11.191 1.00 65.44 99 LYS A C 1
ATOM 775 O O . LYS A 1 99 ? -10.188 13.364 11.020 1.00 65.44 99 LYS A O 1
ATOM 780 N N . ARG A 1 100 ? -8.541 12.035 11.808 1.00 58.62 100 ARG A N 1
ATOM 781 C CA . ARG A 1 100 ? -9.366 11.079 12.554 1.00 58.62 100 ARG A CA 1
ATOM 782 C C . ARG A 1 100 ? -9.282 11.384 14.042 1.00 58.62 100 ARG A C 1
ATOM 784 O O . ARG A 1 100 ? -10.332 11.230 14.698 1.00 58.62 100 ARG A O 1
#

InterPro domains:
  IPR004948 Nucleoside-triphosphatase, THEP1 type [PF03266] (2-89)
  IPR004948 Nucleoside-triphosphatase, THEP1 type [PTHR43146] (1-98)
  IPR027417 P-loop containing nucleoside triphosphate hydrolase [G3DSA:3.40.50.300] (1-95)
  IPR027417 P-loop containing nucleoside triphosphate hydrolase [SSF52540] (11-90)

Solvent-accessible surface area (backbone atoms only — not comparable to full-atom values): 6385 Å² total; per-residue (Å²): 108,64,87,63,48,54,72,71,44,55,87,50,92,88,52,73,66,48,78,41,89,61,52,48,76,74,46,64,74,38,90,60,49,41,63,32,53,50,53,40,70,74,42,96,43,51,73,50,72,41,65,74,78,64,61,93,83,51,67,52,72,71,49,47,53,60,70,67,33,92,89,55,86,85,81,88,81,49,94,90,45,46,70,63,50,50,53,53,52,50,53,52,51,52,61,57,62,72,74,111

pLDDT: mean 87.14, std 9.19, range [58.62, 97.12]

Nearest PDB structures (foldseek):
  2i3b-assembly1_A  TM=7.101E-01  e=1.473E-03  Homo sapiens
  2aj9-assembly1_B  TM=4.624E-01  e=4.605E+00  Mycobacterium tuberculosis
  7ysj-assembly1_D  TM=3.001E-01  e=7.336E+00  Rattus norvegicus

Radius of gyration: 14.18 Å; Cα contacts (8 Å, |Δi|>4): 73; chains: 1; bounding box: 29×33×37 Å